Protein AF-A0A6P0NJC8-F1 (afdb_monomer_lite)

Secondary structure (DSSP, 8-state):
-PPPPHHHHHHHHTS-HHHHHHHHHHHHHHTT-SSHHHHHHHHHHTTS--BTTBT--------------

pLDDT: mean 86.59, std 15.09, range [45.66, 98.62]

Sequence (69 aa):
TIGMTNQEIAERLEISKRTVDNHISNILTKTSTSNRVELVRWALKWGKVCIDQVNCCSLPTNDSTGADE

Radius of gyration: 16.67 Å; chains: 1; bounding box: 30×48×32 Å

Structure (mmCIF, N/CA/C/O backbone):
data_AF-A0A6P0NJC8-F1
#
_entry.id   AF-A0A6P0NJC8-F1
#
loop_
_atom_site.group_PDB
_atom_site.id
_atom_site.type_symbol
_atom_site.label_atom_id
_atom_site.label_alt_id
_atom_site.label_comp_id
_atom_site.label_asym_id
_atom_site.label_entity_id
_atom_site.label_seq_id
_atom_site.pdbx_PDB_ins_code
_atom_site.Cartn_x
_atom_site.Cartn_y
_atom_site.Cartn_z
_atom_site.occupancy
_atom_site.B_iso_or_equiv
_atom_site.auth_seq_id
_atom_site.auth_comp_id
_atom_site.auth_asym_id
_atom_site.auth_atom_id
_atom_site.pdbx_PDB_model_num
ATOM 1 N N . THR A 1 1 ? -4.565 -1.506 -14.244 1.00 50.34 1 THR A N 1
ATOM 2 C CA . THR A 1 1 ? -5.008 -2.417 -13.167 1.00 50.34 1 THR A CA 1
ATOM 3 C C . THR A 1 1 ? -5.890 -1.664 -12.193 1.00 50.34 1 THR A C 1
ATOM 5 O O . THR A 1 1 ? -5.532 -0.572 -11.770 1.00 50.34 1 THR A O 1
ATOM 8 N N . ILE A 1 2 ? -7.071 -2.196 -11.881 1.00 65.12 2 ILE A N 1
ATOM 9 C CA . ILE A 1 2 ? -7.947 -1.610 -10.860 1.00 65.12 2 ILE A CA 1
ATOM 10 C C . ILE A 1 2 ? -7.340 -2.013 -9.510 1.00 65.12 2 ILE A C 1
ATOM 12 O O . ILE A 1 2 ? -7.131 -3.199 -9.261 1.00 65.12 2 ILE A O 1
ATOM 16 N N . GLY A 1 3 ? -6.918 -1.043 -8.697 1.00 83.94 3 GLY A N 1
ATOM 17 C CA . GLY A 1 3 ? -6.328 -1.332 -7.389 1.00 83.94 3 GLY A CA 1
ATOM 18 C C . GLY A 1 3 ? -7.372 -1.915 -6.436 1.00 83.94 3 GLY A C 1
ATOM 19 O O . GLY A 1 3 ? -8.494 -1.426 -6.407 1.00 83.94 3 GLY A O 1
ATOM 20 N N . MET A 1 4 ? -6.995 -2.922 -5.641 1.00 92.56 4 MET A N 1
ATOM 21 C CA . MET A 1 4 ? -7.877 -3.484 -4.612 1.00 92.56 4 MET A CA 1
ATOM 22 C C . MET A 1 4 ? -7.959 -2.565 -3.386 1.00 92.56 4 MET A C 1
ATOM 24 O O . MET A 1 4 ? -6.949 -2.049 -2.876 1.00 92.56 4 MET A O 1
ATOM 28 N N . THR A 1 5 ? -9.172 -2.407 -2.875 1.00 95.88 5 THR A N 1
ATOM 29 C CA . THR A 1 5 ? -9.459 -1.829 -1.565 1.00 95.88 5 THR A CA 1
ATOM 30 C C . THR A 1 5 ? -8.943 -2.740 -0.448 1.00 95.88 5 THR A C 1
ATOM 32 O O . THR A 1 5 ? -8.708 -3.934 -0.632 1.00 95.88 5 THR A O 1
ATOM 35 N N . ASN A 1 6 ? -8.772 -2.194 0.757 1.00 97.00 6 ASN A N 1
ATOM 36 C CA . ASN A 1 6 ? -8.318 -2.995 1.900 1.00 97.00 6 ASN A CA 1
ATOM 37 C C . ASN A 1 6 ? -9.346 -4.063 2.304 1.00 97.00 6 ASN A C 1
ATOM 39 O O . ASN A 1 6 ? -8.960 -5.070 2.888 1.00 97.00 6 ASN A O 1
ATOM 43 N N . GLN A 1 7 ? -10.625 -3.848 1.979 1.00 98.06 7 GLN A N 1
ATOM 44 C CA . GLN A 1 7 ? -11.700 -4.804 2.225 1.00 98.06 7 GLN A CA 1
ATOM 45 C C . GLN A 1 7 ? -11.606 -6.005 1.270 1.00 98.06 7 GLN A C 1
ATOM 47 O O . GLN A 1 7 ? -11.591 -7.138 1.733 1.00 98.06 7 GLN A O 1
ATOM 52 N N . GLU A 1 8 ? -11.409 -5.770 -0.030 1.00 97.94 8 GLU A N 1
ATOM 53 C CA . GLU A 1 8 ? -11.225 -6.852 -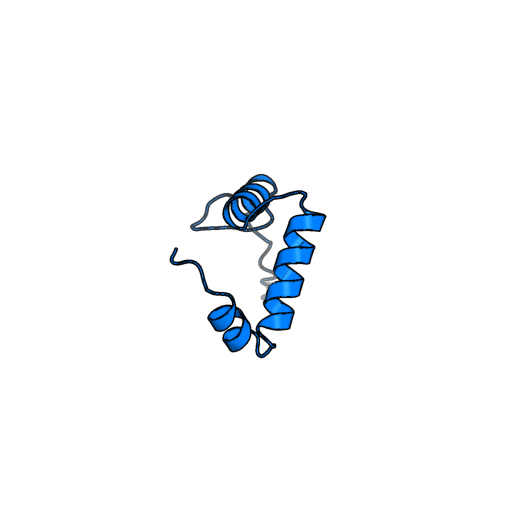1.014 1.00 97.94 8 GLU A CA 1
ATOM 54 C C . GLU A 1 8 ? -9.962 -7.682 -0.729 1.00 97.94 8 GLU A C 1
ATOM 56 O O . GLU A 1 8 ? -9.960 -8.904 -0.872 1.00 97.94 8 GLU A O 1
ATOM 61 N N . ILE A 1 9 ? -8.879 -7.034 -0.278 1.00 97.00 9 ILE A N 1
ATOM 62 C CA . ILE A 1 9 ? -7.651 -7.736 0.134 1.00 97.00 9 ILE A CA 1
ATOM 63 C C . ILE A 1 9 ? -7.913 -8.607 1.367 1.00 97.00 9 ILE A C 1
ATOM 65 O O . ILE A 1 9 ? -7.426 -9.733 1.432 1.00 97.00 9 ILE A O 1
ATOM 69 N N . ALA A 1 10 ? -8.661 -8.084 2.341 1.00 98.50 10 ALA A N 1
ATOM 70 C CA . ALA A 1 10 ? -9.007 -8.794 3.567 1.00 98.50 10 ALA A CA 1
ATOM 71 C C . ALA A 1 10 ? -9.828 -10.054 3.269 1.00 98.50 10 ALA A C 1
ATOM 73 O O . ALA A 1 10 ? -9.487 -11.132 3.749 1.00 98.50 10 ALA A O 1
ATOM 74 N N . GLU A 1 11 ? -10.843 -9.926 2.414 1.00 98.38 11 GLU A N 1
ATOM 75 C CA . GLU A 1 11 ? -11.683 -11.038 1.966 1.00 98.38 11 GLU A CA 1
ATOM 76 C C . GLU A 1 11 ? -10.873 -12.097 1.216 1.00 98.38 11 GLU A C 1
ATOM 78 O O . GLU A 1 11 ? -10.973 -13.280 1.525 1.00 98.38 11 GLU A O 1
ATOM 83 N N . ARG A 1 12 ? -10.009 -11.684 0.281 1.00 97.81 12 ARG A N 1
ATOM 84 C CA . ARG A 1 12 ? -9.206 -12.619 -0.519 1.00 97.81 12 ARG A CA 1
ATOM 85 C C . ARG A 1 12 ? -8.149 -13.375 0.288 1.00 97.81 12 ARG A C 1
ATOM 87 O O . ARG A 1 12 ? -7.778 -14.478 -0.101 1.00 97.81 12 ARG A O 1
ATOM 94 N N . LEU A 1 13 ? -7.620 -12.762 1.344 1.00 97.88 13 LEU A N 1
ATOM 95 C CA . LEU A 1 13 ? -6.595 -13.356 2.207 1.00 97.88 13 LEU A CA 1
ATOM 96 C C . LEU A 1 13 ? -7.174 -13.985 3.484 1.00 97.88 13 LEU A C 1
ATOM 98 O O . LEU A 1 13 ? -6.395 -14.465 4.301 1.00 97.88 13 LEU A O 1
ATOM 102 N N . GLU A 1 14 ? -8.498 -13.955 3.669 1.00 98.25 14 GLU A N 1
ATOM 103 C CA . GLU A 1 14 ? -9.194 -14.468 4.859 1.00 98.25 14 GLU A CA 1
ATOM 104 C C . GLU A 1 14 ? -8.653 -13.884 6.184 1.00 98.25 14 GLU A C 1
ATOM 106 O O . GLU A 1 14 ? -8.551 -14.556 7.210 1.00 98.25 14 GLU A O 1
ATOM 111 N N . ILE A 1 15 ? -8.311 -12.591 6.176 1.00 98.44 15 ILE A N 1
ATOM 112 C CA . ILE A 1 15 ? -7.836 -11.846 7.354 1.00 98.44 15 ILE A CA 1
ATOM 113 C C . ILE A 1 15 ? -8.699 -10.613 7.604 1.00 98.44 15 ILE A C 1
ATOM 115 O O . ILE A 1 15 ? -9.425 -10.146 6.736 1.00 98.44 15 ILE A O 1
ATOM 119 N N . SER A 1 16 ? -8.604 -10.024 8.798 1.00 98.62 16 SER A N 1
ATOM 120 C CA . SER A 1 16 ? -9.354 -8.799 9.088 1.00 98.62 16 SER A CA 1
ATOM 121 C C . SER A 1 16 ? -8.843 -7.604 8.269 1.00 98.62 16 SER A C 1
ATOM 123 O O . SER A 1 16 ? -7.634 -7.440 8.074 1.00 98.62 16 SER A O 1
ATOM 125 N N . LYS A 1 17 ? -9.740 -6.681 7.892 1.00 98.44 17 LYS A N 1
ATOM 126 C CA . LYS A 1 17 ? -9.353 -5.390 7.293 1.00 98.44 17 LYS A CA 1
ATOM 127 C C . LYS A 1 17 ? -8.350 -4.627 8.168 1.00 98.44 17 LYS A C 1
ATOM 129 O O . LYS A 1 17 ? -7.418 -4.031 7.641 1.00 98.44 17 LYS A O 1
ATOM 134 N N . ARG A 1 18 ? -8.478 -4.699 9.500 1.00 98.50 18 ARG A N 1
ATOM 135 C CA . ARG A 1 18 ? -7.515 -4.100 10.444 1.00 98.50 18 ARG A CA 1
ATOM 136 C C . ARG A 1 18 ? -6.109 -4.687 10.276 1.00 98.50 18 ARG A C 1
ATOM 138 O O . ARG A 1 18 ? -5.129 -3.954 10.355 1.00 98.50 18 ARG A O 1
ATOM 145 N N . THR A 1 19 ? -6.002 -5.991 10.029 1.00 98.56 19 THR A N 1
ATOM 146 C CA . THR A 1 19 ? -4.724 -6.660 9.745 1.00 98.56 19 THR A CA 1
ATOM 147 C C . THR A 1 19 ? -4.121 -6.135 8.444 1.00 98.56 19 THR A C 1
ATOM 149 O O . THR A 1 19 ? -2.939 -5.795 8.414 1.00 98.56 19 THR A O 1
ATOM 152 N N . VAL A 1 20 ? -4.935 -5.976 7.396 1.00 98.50 20 VAL A N 1
ATOM 153 C CA . VAL A 1 20 ? -4.508 -5.366 6.125 1.00 98.50 20 VAL A CA 1
ATOM 154 C C . VAL A 1 20 ? -4.036 -3.922 6.327 1.00 98.50 20 VAL A C 1
ATOM 156 O O . VAL A 1 20 ? -2.950 -3.570 5.867 1.00 98.50 20 VAL A O 1
ATOM 159 N N . ASP A 1 21 ? -4.804 -3.104 7.053 1.00 98.06 21 ASP A N 1
ATOM 160 C CA . ASP A 1 21 ? -4.456 -1.714 7.378 1.00 98.06 21 ASP A CA 1
ATOM 161 C C . ASP A 1 21 ? -3.092 -1.647 8.098 1.00 98.06 21 ASP A C 1
ATOM 163 O O . ASP A 1 21 ? -2.212 -0.873 7.713 1.00 98.06 21 ASP A O 1
ATOM 167 N N . ASN A 1 22 ? -2.870 -2.524 9.085 1.00 98.50 22 ASN A N 1
ATOM 168 C CA . ASN A 1 22 ? -1.599 -2.623 9.806 1.00 98.50 22 ASN A CA 1
ATOM 169 C C . ASN A 1 22 ? -0.439 -3.055 8.898 1.00 98.50 22 ASN A C 1
ATOM 171 O O . ASN A 1 22 ? 0.654 -2.494 8.990 1.00 98.50 22 ASN A O 1
ATOM 175 N N . HIS A 1 23 ? -0.649 -4.034 8.013 1.00 98.25 23 HIS A N 1
ATOM 176 C CA . HIS A 1 23 ? 0.376 -4.446 7.054 1.00 98.25 23 HIS A CA 1
ATOM 177 C C . HIS A 1 23 ? 0.762 -3.306 6.117 1.00 98.25 23 HIS A C 1
ATOM 179 O O . HIS A 1 23 ? 1.953 -3.087 5.913 1.00 98.25 23 HIS A O 1
ATOM 185 N N . ILE A 1 24 ? -0.208 -2.550 5.598 1.00 97.38 24 ILE A N 1
ATOM 186 C CA . ILE A 1 24 ? 0.064 -1.405 4.722 1.00 97.38 24 ILE A CA 1
ATOM 187 C C . ILE A 1 24 ? 0.891 -0.356 5.463 1.00 97.38 24 ILE A C 1
ATOM 189 O O . ILE A 1 24 ? 1.933 0.041 4.951 1.00 97.38 24 ILE A O 1
ATOM 193 N N . SER A 1 25 ? 0.486 0.037 6.674 1.00 98.06 25 SER A N 1
ATOM 194 C CA . SER A 1 25 ? 1.246 0.991 7.494 1.00 98.06 25 SER A CA 1
ATOM 195 C C . SER A 1 25 ? 2.681 0.518 7.732 1.00 98.06 25 SER A C 1
ATOM 197 O O . SER A 1 25 ? 3.627 1.264 7.497 1.00 98.06 25 SER A O 1
ATOM 199 N N . ASN A 1 26 ? 2.859 -0.752 8.105 1.00 98.56 26 ASN A N 1
ATOM 200 C CA . ASN A 1 26 ? 4.182 -1.327 8.334 1.00 98.56 26 ASN A CA 1
ATOM 201 C C . ASN A 1 26 ? 5.041 -1.360 7.066 1.00 98.56 26 ASN A C 1
ATOM 203 O O . ASN A 1 26 ? 6.242 -1.106 7.140 1.00 98.56 26 ASN A O 1
ATOM 207 N N . ILE A 1 27 ? 4.455 -1.694 5.914 1.00 97.88 27 ILE A N 1
ATOM 208 C CA . ILE A 1 27 ? 5.176 -1.701 4.639 1.00 97.88 27 ILE A CA 1
ATOM 209 C C . ILE A 1 27 ? 5.609 -0.276 4.298 1.00 97.88 27 ILE A C 1
ATOM 211 O O . ILE A 1 27 ? 6.793 -0.076 4.061 1.00 97.88 27 ILE A O 1
ATOM 215 N N . LEU A 1 28 ? 4.698 0.702 4.374 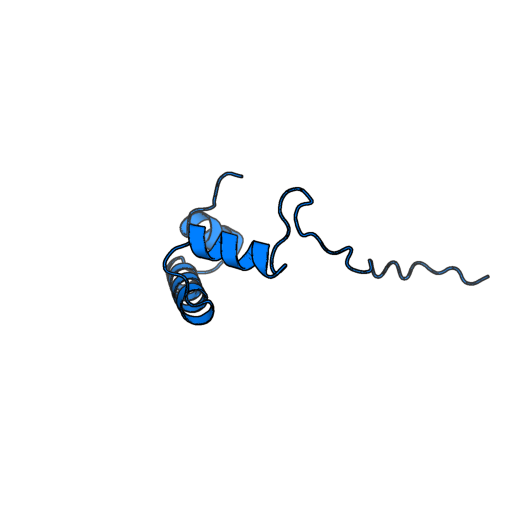1.00 98.31 28 LEU A N 1
ATOM 216 C CA . LEU A 1 28 ? 4.997 2.113 4.112 1.00 98.31 28 LEU A CA 1
ATOM 217 C C . LEU A 1 28 ? 6.163 2.623 4.971 1.00 98.31 28 LEU A C 1
ATOM 219 O O . LEU A 1 28 ? 7.085 3.244 4.442 1.00 98.31 2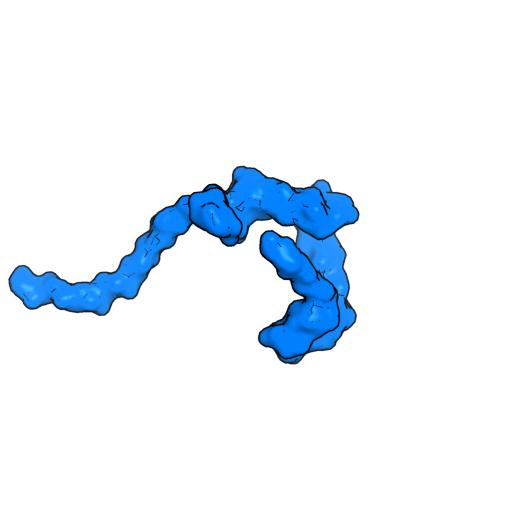8 LEU A O 1
ATOM 223 N N . THR A 1 29 ? 6.168 2.301 6.269 1.00 98.44 29 THR A N 1
ATOM 224 C CA . THR A 1 29 ? 7.276 2.640 7.174 1.00 98.44 29 THR A CA 1
ATOM 225 C C . THR A 1 29 ? 8.576 1.944 6.775 1.00 98.44 29 THR A C 1
ATOM 227 O O . THR A 1 29 ? 9.614 2.594 6.695 1.00 98.44 29 THR A O 1
ATOM 230 N N . LYS A 1 30 ? 8.545 0.634 6.498 1.00 98.19 30 LYS A N 1
ATOM 231 C CA . LYS A 1 30 ? 9.747 -0.146 6.149 1.00 98.19 30 LYS A CA 1
ATOM 232 C C . LYS A 1 30 ? 10.366 0.261 4.814 1.00 98.19 30 LYS A C 1
ATOM 234 O O . LYS A 1 30 ? 11.567 0.088 4.631 1.00 98.19 30 LYS A O 1
ATOM 239 N N . THR A 1 31 ? 9.562 0.764 3.885 1.00 97.75 31 THR A N 1
ATOM 240 C CA . THR A 1 31 ? 10.018 1.221 2.567 1.00 97.75 31 THR A CA 1
ATOM 241 C C . THR A 1 31 ? 10.259 2.727 2.510 1.00 97.75 31 THR A C 1
ATOM 243 O O . THR A 1 31 ? 10.625 3.227 1.448 1.00 97.75 31 THR A O 1
ATOM 246 N N . SER A 1 32 ? 10.063 3.445 3.623 1.00 97.62 32 SER A N 1
ATOM 247 C CA . SER A 1 32 ? 10.148 4.908 3.707 1.00 97.62 32 SER A CA 1
ATOM 248 C C . SER A 1 32 ? 9.309 5.618 2.636 1.00 97.62 32 SER A C 1
ATOM 250 O O . SER A 1 32 ? 9.754 6.592 2.037 1.00 97.62 32 SER A O 1
ATOM 252 N N . THR A 1 33 ? 8.100 5.112 2.377 1.00 98.00 33 THR A N 1
ATOM 253 C CA . THR A 1 33 ? 7.159 5.668 1.389 1.00 98.00 33 THR A CA 1
ATOM 254 C C . THR A 1 33 ? 5.916 6.216 2.080 1.00 98.00 33 THR A C 1
ATOM 256 O O . THR A 1 33 ? 5.445 5.639 3.058 1.00 98.00 33 THR A O 1
ATOM 259 N N . SER A 1 34 ? 5.322 7.275 1.539 1.00 96.25 34 SER A N 1
ATOM 260 C CA . SER A 1 34 ? 4.252 8.038 2.196 1.00 96.25 34 SER A CA 1
ATOM 261 C C . SER A 1 34 ? 2.841 7.580 1.822 1.00 96.25 34 SER A C 1
ATOM 263 O O . SER A 1 34 ? 1.875 7.906 2.507 1.00 96.25 34 SER A O 1
ATOM 265 N N . ASN A 1 35 ? 2.683 6.860 0.710 1.00 95.81 35 ASN A N 1
ATOM 266 C CA . ASN A 1 35 ? 1.385 6.376 0.245 1.00 95.81 35 ASN A CA 1
ATOM 267 C C . ASN A 1 35 ? 1.522 5.153 -0.671 1.00 95.81 35 ASN A C 1
ATOM 269 O O . ASN A 1 35 ? 2.609 4.792 -1.122 1.00 95.81 35 ASN A O 1
ATOM 273 N N . ARG A 1 36 ? 0.382 4.527 -0.982 1.00 93.81 36 ARG A N 1
ATOM 274 C CA . ARG A 1 36 ? 0.320 3.318 -1.814 1.00 93.81 36 ARG A CA 1
ATOM 275 C C . ARG A 1 36 ? 0.882 3.515 -3.226 1.00 93.81 36 ARG A C 1
ATOM 277 O O . ARG A 1 36 ? 1.473 2.586 -3.761 1.00 93.81 36 ARG A O 1
ATOM 284 N N . VAL A 1 37 ? 0.733 4.695 -3.829 1.00 93.56 37 VAL A N 1
ATOM 285 C CA . VAL A 1 37 ? 1.258 4.965 -5.181 1.00 93.56 37 VAL A CA 1
ATOM 286 C C . VAL A 1 37 ? 2.784 5.021 -5.163 1.00 93.56 37 VAL A C 1
ATOM 288 O O . VAL A 1 37 ? 3.442 4.435 -6.022 1.00 93.56 37 VAL A O 1
ATOM 291 N N . GLU A 1 38 ? 3.355 5.693 -4.167 1.00 95.81 38 GLU A N 1
ATOM 292 C CA . GLU A 1 38 ? 4.800 5.743 -3.958 1.00 95.81 38 GLU A CA 1
ATOM 293 C C . GLU A 1 38 ? 5.371 4.352 -3.662 1.00 95.81 38 GLU A C 1
ATOM 295 O O . GLU A 1 38 ? 6.374 3.963 -4.258 1.00 95.81 38 GLU A O 1
ATOM 300 N N . LEU A 1 39 ? 4.679 3.567 -2.832 1.00 95.88 39 LEU A N 1
ATOM 301 C CA . LEU A 1 39 ? 5.038 2.181 -2.548 1.00 95.88 39 LEU A CA 1
ATOM 302 C C . LEU A 1 39 ? 5.072 1.314 -3.815 1.00 95.88 39 LEU A C 1
ATOM 304 O O . LEU A 1 39 ? 6.015 0.550 -4.004 1.00 95.88 39 LEU A O 1
ATOM 308 N N . VAL A 1 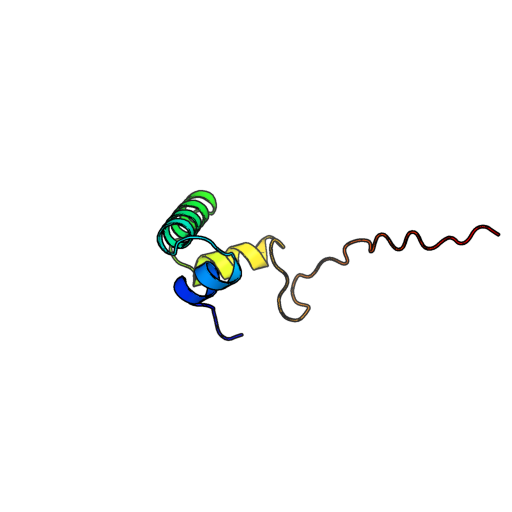40 ? 4.084 1.443 -4.706 1.00 92.12 40 VAL A N 1
ATOM 309 C CA . VAL A 1 40 ? 4.069 0.705 -5.982 1.00 92.12 40 VAL A CA 1
ATOM 310 C C . VAL A 1 40 ? 5.266 1.095 -6.852 1.00 92.12 40 VAL A C 1
ATOM 312 O O . VAL A 1 40 ? 5.947 0.217 -7.383 1.00 92.12 40 VAL A O 1
ATOM 315 N N . ARG A 1 41 ? 5.583 2.393 -6.963 1.00 92.00 41 ARG A N 1
ATOM 316 C CA . ARG A 1 41 ? 6.772 2.848 -7.708 1.00 92.00 41 ARG A CA 1
ATOM 317 C C . ARG A 1 41 ? 8.069 2.327 -7.096 1.00 92.00 41 ARG A C 1
ATOM 319 O O . ARG A 1 41 ? 8.950 1.894 -7.836 1.00 92.00 41 ARG A O 1
ATOM 326 N N . TRP A 1 42 ? 8.183 2.353 -5.769 1.00 94.88 42 TRP A N 1
ATOM 327 C CA . TRP A 1 42 ? 9.319 1.777 -5.054 1.00 94.88 42 TRP A CA 1
ATOM 328 C C . TRP A 1 42 ? 9.449 0.286 -5.386 1.00 94.88 42 TRP A C 1
ATOM 330 O O . TRP A 1 42 ? 10.497 -0.152 -5.852 1.00 94.88 42 TRP A O 1
ATOM 340 N N . ALA A 1 43 ? 8.366 -0.481 -5.263 1.00 93.00 43 ALA A N 1
ATOM 341 C CA . ALA A 1 43 ? 8.382 -1.915 -5.523 1.00 93.00 43 ALA A CA 1
ATOM 342 C C . ALA A 1 43 ? 8.796 -2.245 -6.970 1.00 93.00 43 ALA A C 1
ATOM 344 O O . ALA A 1 43 ? 9.588 -3.163 -7.176 1.00 93.00 43 ALA A O 1
ATOM 345 N N . LEU A 1 44 ? 8.332 -1.463 -7.953 1.00 90.12 44 LEU A N 1
ATOM 346 C CA . LEU A 1 44 ? 8.740 -1.595 -9.355 1.00 90.12 44 LEU A CA 1
ATOM 347 C C . LEU A 1 44 ? 10.221 -1.262 -9.564 1.00 90.12 44 LEU A C 1
ATOM 349 O O . LEU A 1 44 ? 10.922 -2.023 -10.225 1.00 90.12 44 LEU A O 1
ATOM 353 N N . LYS A 1 45 ? 10.717 -0.153 -8.995 1.00 89.81 45 LYS A N 1
ATOM 354 C CA . LYS A 1 45 ? 12.122 0.278 -9.132 1.00 89.81 45 LYS A CA 1
ATOM 355 C C . LYS A 1 45 ? 13.103 -0.770 -8.602 1.00 89.81 45 LYS A C 1
ATOM 357 O O . LYS A 1 45 ? 14.177 -0.943 -9.164 1.00 89.81 45 LYS A O 1
ATOM 362 N N . TRP A 1 46 ? 12.733 -1.449 -7.520 1.00 89.88 46 TRP A N 1
ATOM 363 C CA . TRP A 1 46 ? 13.570 -2.451 -6.859 1.00 89.88 46 TRP A CA 1
ATOM 364 C C . TRP A 1 46 ? 13.303 -3.889 -7.334 1.00 89.88 46 TRP A C 1
ATOM 366 O O . TRP A 1 46 ? 13.831 -4.823 -6.730 1.00 89.88 46 TRP A O 1
ATOM 376 N N . GLY A 1 47 ? 12.468 -4.084 -8.363 1.00 87.12 47 GLY A N 1
ATOM 377 C CA . GLY A 1 47 ? 12.139 -5.410 -8.899 1.00 87.12 47 GLY A CA 1
ATOM 378 C C . GLY A 1 47 ? 11.430 -6.328 -7.895 1.00 87.12 47 GLY A C 1
ATOM 379 O O . GLY A 1 47 ? 11.580 -7.543 -7.951 1.00 87.12 47 GLY A O 1
ATOM 380 N N . LYS A 1 48 ? 10.697 -5.758 -6.928 1.00 88.81 48 LYS A N 1
ATOM 381 C CA . LYS A 1 48 ? 9.931 -6.515 -5.917 1.00 88.81 48 LYS A CA 1
ATOM 382 C C . LYS A 1 48 ? 8.587 -7.003 -6.442 1.00 88.81 48 LYS A C 1
ATOM 384 O O . LYS A 1 48 ? 8.033 -7.948 -5.891 1.00 88.81 48 LYS A O 1
ATOM 389 N N . VAL A 1 49 ? 8.060 -6.340 -7.467 1.00 87.50 49 VAL A N 1
ATOM 390 C CA . VAL A 1 49 ? 6.820 -6.708 -8.151 1.00 87.50 49 VAL A CA 1
ATOM 391 C C . VAL A 1 49 ? 7.008 -6.580 -9.656 1.00 87.50 49 VAL A C 1
ATOM 393 O O . VAL A 1 49 ? 7.747 -5.718 -10.127 1.00 87.50 49 VAL A O 1
ATOM 396 N N . CYS A 1 50 ? 6.304 -7.436 -10.383 1.00 85.88 50 CYS A N 1
ATOM 397 C CA . CYS A 1 50 ? 6.206 -7.469 -11.835 1.00 85.88 50 CYS A CA 1
ATOM 398 C C . CYS A 1 50 ? 4.774 -7.063 -12.210 1.00 85.88 50 CYS A C 1
ATOM 400 O O . CYS A 1 50 ? 3.824 -7.536 -11.581 1.00 85.88 50 CYS A O 1
ATOM 402 N N . ILE A 1 51 ? 4.606 -6.172 -13.188 1.00 83.19 51 ILE A N 1
ATOM 403 C CA . ILE A 1 51 ? 3.287 -5.750 -13.690 1.00 83.19 51 ILE A CA 1
ATOM 404 C C . ILE A 1 51 ? 3.346 -5.761 -15.211 1.00 83.19 51 ILE A C 1
ATOM 406 O O . ILE A 1 51 ? 4.208 -5.097 -15.775 1.00 83.19 51 ILE A O 1
ATOM 410 N N . ASP A 1 52 ? 2.444 -6.494 -15.865 1.00 80.81 52 ASP A N 1
ATOM 411 C CA . ASP A 1 52 ? 2.301 -6.513 -17.328 1.00 80.81 52 ASP A CA 1
ATOM 412 C C . ASP A 1 52 ? 3.639 -6.706 -18.079 1.00 80.81 52 ASP A C 1
ATOM 414 O O . ASP A 1 52 ? 3.932 -6.004 -19.041 1.00 80.81 52 ASP A O 1
ATOM 418 N N . GLN A 1 53 ? 4.476 -7.648 -17.620 1.00 75.25 53 GLN A N 1
ATOM 419 C CA . GLN A 1 53 ? 5.821 -7.934 -18.163 1.00 75.25 53 GLN A CA 1
ATOM 420 C C . GLN A 1 53 ? 6.884 -6.829 -17.947 1.00 75.25 53 GLN A C 1
ATOM 422 O O . GLN A 1 53 ? 8.015 -6.950 -18.414 1.00 75.25 53 GLN A O 1
ATOM 427 N N . VAL A 1 54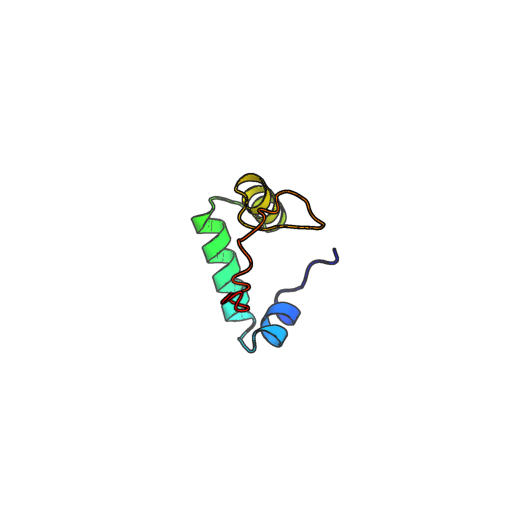 ? 6.580 -5.779 -17.178 1.00 76.50 54 VAL A N 1
ATOM 428 C CA . VAL A 1 54 ? 7.534 -4.727 -16.790 1.00 76.50 54 VAL A CA 1
ATOM 429 C C . VAL A 1 54 ? 8.277 -5.107 -15.506 1.00 76.50 54 VAL A C 1
ATOM 431 O O . VAL A 1 54 ? 7.658 -5.443 -14.494 1.00 76.50 54 VAL A O 1
ATOM 434 N N . ASN A 1 55 ? 9.613 -4.996 -15.534 1.00 75.12 55 ASN A N 1
ATOM 435 C CA . ASN A 1 55 ? 10.537 -5.327 -14.433 1.00 75.12 55 ASN A CA 1
ATOM 436 C C . ASN A 1 55 ? 10.389 -6.761 -13.897 1.00 75.12 55 ASN A C 1
ATOM 438 O O . ASN A 1 55 ? 10.676 -7.044 -12.733 1.00 75.12 55 ASN A O 1
ATOM 442 N N . CYS A 1 56 ? 9.943 -7.671 -14.757 1.00 82.00 56 CYS A N 1
ATOM 443 C CA . CYS A 1 56 ? 9.792 -9.079 -14.440 1.00 82.00 56 CYS A CA 1
ATOM 444 C C . CYS A 1 56 ? 11.129 -9.782 -14.664 1.00 82.00 56 CYS A C 1
ATOM 446 O O . CYS A 1 56 ? 11.705 -9.711 -15.746 1.00 82.00 56 CYS A O 1
ATOM 448 N N . CYS A 1 57 ? 11.638 -10.444 -13.630 1.00 74.94 57 CYS A N 1
ATOM 449 C CA . CYS A 1 57 ? 12.741 -11.379 -13.790 1.00 74.94 57 CYS A CA 1
ATOM 450 C C . CYS A 1 57 ? 12.169 -12.723 -14.249 1.00 74.94 57 CYS A C 1
ATOM 452 O O . CYS A 1 57 ? 11.157 -13.169 -13.701 1.00 74.94 57 CYS A O 1
ATOM 454 N N . SER A 1 58 ? 12.819 -13.380 -15.210 1.00 74.25 58 SER A N 1
ATOM 455 C CA . SER A 1 58 ? 12.565 -14.790 -15.500 1.00 74.25 58 SER A CA 1
ATOM 456 C C . SER A 1 58 ? 13.041 -15.606 -14.302 1.00 74.25 58 SER A C 1
ATOM 458 O O . SER A 1 58 ? 14.225 -15.919 -14.179 1.00 74.25 58 SER A O 1
ATOM 460 N N . LEU A 1 59 ? 12.132 -15.888 -13.368 1.00 69.00 59 LEU A N 1
ATOM 461 C CA . LEU A 1 59 ? 12.406 -16.857 -12.316 1.00 69.00 59 LEU A CA 1
ATOM 462 C C . LEU A 1 59 ? 12.621 -18.215 -12.993 1.00 69.00 59 LEU A C 1
ATOM 464 O O . LEU A 1 59 ? 11.841 -18.543 -13.891 1.00 69.00 59 LEU A O 1
ATOM 468 N N . PRO A 1 60 ? 13.650 -18.993 -12.608 1.00 70.75 60 PRO A N 1
ATOM 469 C CA . PRO A 1 60 ? 13.779 -20.354 -13.097 1.00 70.75 60 PRO A CA 1
ATOM 470 C C . PRO A 1 60 ? 12.489 -21.084 -12.728 1.00 70.75 60 PRO A C 1
ATOM 472 O O . PRO A 1 60 ? 12.158 -21.224 -11.546 1.00 70.75 60 PRO A O 1
ATOM 475 N N . THR A 1 61 ? 11.718 -21.479 -13.739 1.00 67.25 61 THR A N 1
ATOM 476 C CA . THR A 1 61 ? 10.672 -22.462 -13.531 1.00 67.25 61 THR A CA 1
ATOM 477 C C . THR A 1 61 ? 11.424 -23.721 -13.148 1.00 67.25 61 THR A C 1
ATOM 479 O O . THR A 1 61 ? 12.277 -24.205 -13.891 1.00 67.25 61 THR A O 1
ATOM 482 N N . ASN A 1 62 ? 11.203 -24.201 -11.928 1.00 66.50 62 ASN A N 1
ATOM 483 C CA . ASN A 1 62 ? 11.665 -25.523 -11.533 1.00 66.50 62 ASN A CA 1
ATOM 484 C C . ASN A 1 62 ? 10.818 -26.545 -12.301 1.00 66.50 62 ASN A C 1
ATOM 486 O O . ASN A 1 62 ? 10.016 -27.265 -11.712 1.00 66.50 62 ASN A O 1
ATOM 490 N N . ASP A 1 63 ? 10.966 -26.576 -13.621 1.00 58.78 63 ASP A N 1
ATOM 491 C CA . ASP A 1 63 ? 10.485 -27.648 -14.467 1.00 58.78 63 ASP A CA 1
ATOM 492 C C . ASP A 1 63 ? 11.484 -28.792 -14.305 1.00 58.78 63 ASP A C 1
ATOM 494 O O . ASP A 1 63 ? 12.268 -29.123 -15.189 1.00 58.78 63 ASP A O 1
ATOM 498 N N . SER A 1 64 ? 11.456 -29.401 -13.119 1.00 60.50 64 SER A N 1
ATOM 499 C CA . SER A 1 64 ? 12.003 -30.728 -12.859 1.00 60.50 64 SER A CA 1
ATOM 500 C C . SER A 1 64 ? 11.116 -31.762 -13.558 1.00 60.50 64 SER A C 1
ATOM 502 O O . SER A 1 64 ? 10.508 -32.612 -12.912 1.00 60.50 64 SER A O 1
ATOM 504 N N . THR A 1 65 ? 10.978 -31.655 -14.879 1.00 58.97 65 THR A N 1
ATOM 505 C CA . THR A 1 65 ? 10.428 -32.734 -15.696 1.00 58.97 65 THR A CA 1
ATOM 506 C C . THR A 1 65 ? 11.622 -33.450 -16.295 1.00 58.97 65 THR A C 1
ATOM 508 O O . THR A 1 65 ? 12.388 -32.856 -17.050 1.00 58.97 65 THR A O 1
ATOM 511 N N . GLY A 1 66 ? 11.813 -34.695 -15.860 1.00 56.69 66 GLY A N 1
ATOM 512 C CA . GLY A 1 66 ? 12.949 -35.532 -16.215 1.00 56.69 66 GLY A CA 1
ATOM 513 C C . GLY A 1 66 ? 13.220 -35.556 -17.715 1.00 56.69 66 GLY A C 1
ATOM 514 O O . GLY A 1 66 ? 12.345 -35.881 -18.514 1.00 56.69 66 GLY A O 1
ATOM 515 N N . ALA A 1 67 ? 14.460 -35.245 -18.060 1.00 53.28 67 ALA A N 1
ATOM 516 C CA . ALA A 1 67 ? 15.126 -35.784 -19.230 1.00 53.28 67 ALA A CA 1
ATOM 517 C C . ALA A 1 67 ? 16.270 -36.651 -18.692 1.00 53.28 67 ALA A C 1
ATOM 519 O O . ALA A 1 67 ? 17.432 -36.257 -18.717 1.00 53.28 6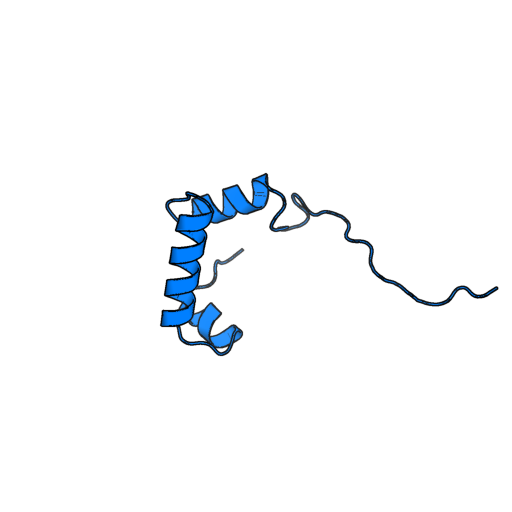7 ALA A O 1
ATOM 520 N N . ASP A 1 68 ? 15.895 -37.783 -18.091 1.00 48.00 68 ASP A N 1
ATOM 521 C CA . ASP A 1 68 ? 16.769 -38.947 -18.085 1.00 48.00 68 ASP A CA 1
ATOM 522 C C . ASP A 1 68 ? 16.723 -39.512 -19.509 1.00 48.00 68 ASP A C 1
ATOM 524 O O . ASP A 1 68 ? 15.737 -40.143 -19.894 1.00 48.00 68 ASP A O 1
ATOM 528 N N . GLU A 1 69 ? 17.770 -39.242 -20.285 1.00 45.66 69 GLU A N 1
ATOM 529 C CA . GLU A 1 69 ? 18.277 -40.157 -21.312 1.00 45.66 69 GLU A CA 1
ATOM 530 C C . GLU A 1 69 ? 19.809 -40.158 -21.275 1.00 45.66 69 GLU A C 1
ATOM 532 O O . GLU A 1 69 ? 20.406 -39.055 -21.232 1.00 45.66 69 GLU A O 1
#

Foldseek 3Di:
DPDDDLVRVCVVVVHDSVVSVVVLVVQCVVQVHDDPVRSVVSCLVVLVDADPNRSDDPDPPPPPPDPPD